Protein AF-A0A929IGV6-F1 (afdb_monomer_lite)

pLDDT: mean 91.97, std 7.65, range [51.19, 96.25]

Foldseek 3Di:
DPDQFALQPPFDDPPDSVVSSCVSCVVVVVVVDDPVNRVDGDDDDPQPDDPPDPVNPCSVVD

Sequence (62 aa):
MADKTGMRKGLTSYGDEGFSLFLRKAFIKAMGYSGDALDRPIVGIANTFSGYNPCHRTAPEV

Radius of gyration: 16.16 Å; chains: 1; bounding box: 34×25×40 Å

Secondary structure (DSSP, 8-state):
-PPP-GGGTT---SS-HHHHHHHHHHHHHHTT--HHHHHSPP--------TT-GGGTTTTT-

Structure (mmCIF, N/CA/C/O backbone):
data_AF-A0A929IGV6-F1
#
_entry.id   AF-A0A929IGV6-F1
#
loop_
_atom_site.group_PDB
_atom_site.id
_atom_site.type_symbol
_atom_site.label_atom_id
_atom_site.label_alt_id
_atom_site.label_comp_id
_atom_site.label_asym_id
_atom_site.label_entity_id
_atom_site.label_seq_id
_atom_site.pdbx_PDB_ins_code
_atom_site.Cartn_x
_atom_site.Cartn_y
_atom_site.Cartn_z
_atom_site.occupancy
_atom_site.B_iso_or_equiv
_atom_site.auth_seq_id
_atom_site.auth_comp_id
_atom_site.auth_asym_id
_atom_site.auth_atom_id
_atom_site.pdbx_PDB_model_num
ATOM 1 N N . MET A 1 1 ? -5.958 -7.808 24.365 1.00 51.19 1 MET A N 1
ATOM 2 C CA . MET A 1 1 ? -6.583 -6.997 23.298 1.00 51.19 1 MET A CA 1
ATOM 3 C C . MET A 1 1 ? -6.056 -7.522 21.978 1.00 51.19 1 MET A C 1
ATOM 5 O O . MET A 1 1 ? -4.852 -7.717 21.891 1.00 51.19 1 MET A O 1
ATOM 9 N N . ALA A 1 2 ? -6.917 -7.848 21.013 1.00 66.38 2 ALA A N 1
ATOM 10 C CA . ALA A 1 2 ? -6.439 -8.246 19.690 1.00 66.38 2 ALA A CA 1
ATOM 11 C C . ALA A 1 2 ? -5.673 -7.070 19.061 1.00 66.38 2 ALA A C 1
ATOM 13 O O . ALA A 1 2 ? -6.127 -5.929 19.163 1.00 66.38 2 ALA A O 1
ATOM 14 N N . ASP A 1 3 ? -4.508 -7.337 18.468 1.00 82.69 3 ASP A N 1
ATOM 15 C CA . ASP A 1 3 ? -3.727 -6.309 17.778 1.00 82.69 3 ASP A CA 1
ATOM 16 C C . ASP A 1 3 ? -4.541 -5.714 16.616 1.00 82.69 3 ASP A C 1
ATOM 18 O O . ASP A 1 3 ? -5.278 -6.425 15.925 1.00 82.69 3 ASP A O 1
ATOM 22 N N . LYS A 1 4 ? -4.445 -4.397 16.409 1.00 89.69 4 LYS A N 1
ATOM 23 C CA . LYS A 1 4 ? -5.175 -3.714 15.333 1.00 89.69 4 LYS A CA 1
ATOM 24 C C . LYS A 1 4 ? -4.486 -4.012 14.000 1.00 89.69 4 LYS A C 1
ATOM 26 O O . LYS A 1 4 ? -3.357 -3.584 13.774 1.00 89.69 4 LYS A O 1
ATOM 31 N N . THR A 1 5 ? -5.185 -4.682 13.085 1.00 91.88 5 THR A N 1
ATOM 32 C CA . THR A 1 5 ? -4.652 -5.084 11.772 1.00 91.88 5 THR A CA 1
ATOM 33 C C . THR A 1 5 ? -5.269 -4.298 10.609 1.00 91.88 5 THR A C 1
ATOM 35 O O . THR A 1 5 ? -6.271 -3.589 10.753 1.00 91.88 5 THR A O 1
ATOM 38 N N . GLY A 1 6 ? -4.637 -4.396 9.435 1.00 93.50 6 GLY A N 1
ATOM 39 C CA . GLY A 1 6 ? -5.129 -3.806 8.188 1.00 93.50 6 GLY A CA 1
ATOM 40 C C . GLY A 1 6 ? -5.379 -2.298 8.284 1.00 93.50 6 GLY A C 1
ATOM 41 O O . GLY A 1 6 ? -4.586 -1.559 8.869 1.00 93.50 6 GLY A O 1
ATOM 42 N N . MET A 1 7 ? -6.513 -1.840 7.744 1.00 94.06 7 MET A N 1
ATOM 43 C CA . MET A 1 7 ? -6.886 -0.416 7.721 1.00 94.06 7 MET A CA 1
ATOM 44 C C . MET A 1 7 ? -7.053 0.212 9.116 1.00 94.06 7 MET A C 1
ATOM 46 O O . MET A 1 7 ? -7.017 1.438 9.235 1.00 94.06 7 MET A O 1
ATOM 50 N N . ARG A 1 8 ? -7.214 -0.596 10.173 1.00 93.50 8 ARG A N 1
ATOM 51 C CA . ARG A 1 8 ? -7.395 -0.134 11.562 1.00 93.50 8 ARG A CA 1
ATOM 52 C C . ARG A 1 8 ? -6.069 0.147 12.276 1.00 93.50 8 ARG A C 1
ATOM 54 O O . ARG A 1 8 ? -6.075 0.745 13.350 1.00 93.50 8 ARG A O 1
ATOM 61 N N . LYS A 1 9 ? -4.935 -0.267 11.700 1.00 93.19 9 LYS A N 1
ATOM 62 C CA . LYS A 1 9 ? -3.603 -0.045 12.273 1.00 93.19 9 LYS A CA 1
ATOM 63 C C . LYS A 1 9 ? -3.160 1.409 12.079 1.00 93.19 9 LYS A C 1
ATOM 65 O O . LYS A 1 9 ? -3.261 1.942 10.975 1.00 93.19 9 LYS A O 1
ATOM 70 N N . GLY A 1 10 ? -2.658 2.049 13.138 1.00 92.88 10 GLY A N 1
ATOM 71 C CA . GLY A 1 10 ? -2.071 3.396 13.069 1.00 92.88 10 GLY A CA 1
ATOM 72 C C . GLY A 1 10 ? -3.007 4.446 12.465 1.00 92.88 10 GLY A C 1
ATOM 73 O O . GLY A 1 10 ? -2.634 5.128 11.512 1.00 92.88 10 GLY A O 1
ATOM 74 N N . LEU A 1 11 ? -4.260 4.509 12.926 1.00 94.31 11 LEU A N 1
ATOM 75 C CA . LEU A 1 11 ? -5.207 5.535 12.484 1.00 94.31 11 LEU A CA 1
ATOM 76 C C . LEU A 1 11 ? -4.710 6.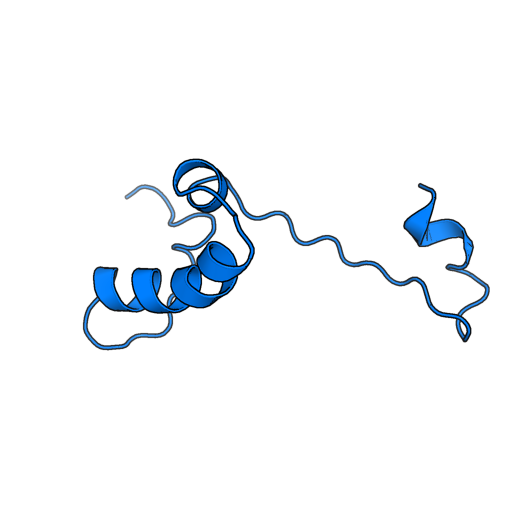926 12.891 1.00 94.31 11 LEU A C 1
ATOM 78 O O . LEU A 1 11 ? -4.260 7.123 14.019 1.00 94.31 11 LEU A O 1
ATOM 82 N N . THR A 1 12 ? -4.821 7.888 11.977 1.00 94.88 12 THR A N 1
ATOM 83 C CA . THR A 1 12 ? -4.684 9.306 12.323 1.00 94.88 12 THR A CA 1
ATOM 84 C C . THR A 1 12 ? -5.791 9.660 13.310 1.00 94.88 12 THR A C 1
ATOM 86 O O . THR A 1 12 ? -6.946 9.332 13.053 1.00 94.88 12 THR A O 1
ATOM 89 N N . SER A 1 13 ? -5.456 10.294 14.435 1.00 93.62 13 SER A N 1
ATOM 90 C CA . SER A 1 13 ? -6.456 10.648 15.444 1.00 93.62 13 SER A CA 1
ATOM 91 C C . SER A 1 13 ? -7.242 11.883 15.016 1.00 93.62 13 SER A C 1
ATOM 93 O O . SER A 1 13 ? -6.707 12.989 15.004 1.00 93.62 13 SER A O 1
ATOM 95 N N . TYR A 1 14 ? -8.522 11.688 14.704 1.00 94.75 14 TYR A N 1
ATOM 96 C CA . TYR A 1 14 ? -9.499 12.766 14.521 1.00 94.75 14 TYR A CA 1
ATOM 97 C C . TYR A 1 14 ? -10.473 12.878 15.708 1.00 94.75 14 TYR A C 1
ATOM 99 O O . TYR A 1 14 ? -11.554 13.439 15.571 1.00 94.75 14 TYR A O 1
ATOM 107 N N . GLY A 1 15 ? -10.124 12.305 16.865 1.00 94.19 15 GLY A N 1
ATOM 108 C CA . GLY A 1 15 ? -10.970 12.279 18.068 1.00 94.19 15 GLY A CA 1
ATOM 109 C C . GLY A 1 15 ? -11.971 11.118 18.133 1.00 94.19 15 GLY A C 1
ATOM 110 O O . GLY A 1 15 ? -12.349 10.726 19.231 1.00 94.19 15 GLY A O 1
ATOM 111 N N . ASP A 1 16 ? -12.330 10.515 16.994 1.00 95.44 16 ASP A N 1
ATOM 112 C CA . ASP A 1 16 ? -13.141 9.292 16.921 1.00 95.44 16 ASP A CA 1
ATOM 113 C C . ASP A 1 16 ? -12.499 8.251 15.988 1.00 95.44 16 ASP A C 1
ATOM 115 O O . ASP A 1 16 ? -12.144 8.542 14.840 1.00 95.44 16 ASP A O 1
ATOM 119 N N . GLU A 1 17 ? -12.337 7.016 16.469 1.00 94.00 17 GLU A N 1
ATOM 120 C CA . GLU A 1 17 ? -11.706 5.942 15.691 1.00 94.00 17 GLU A CA 1
ATOM 121 C C . GLU A 1 17 ? -12.568 5.502 14.501 1.00 94.00 17 GLU A C 1
ATOM 123 O O . GLU A 1 17 ? -12.028 5.173 13.440 1.00 94.00 17 GLU A O 1
ATOM 128 N N . GLY A 1 18 ? -13.896 5.518 14.655 1.00 94.12 18 GLY A N 1
ATOM 129 C CA . GLY A 1 18 ? -14.839 5.170 13.592 1.00 94.12 18 GLY A CA 1
ATOM 130 C C . GLY A 1 18 ? -14.756 6.148 12.424 1.00 94.12 18 GLY A C 1
ATOM 131 O O . GLY A 1 18 ? -14.602 5.737 11.273 1.00 94.12 18 GLY A O 1
ATOM 132 N N . PHE A 1 19 ? -14.759 7.442 12.727 1.00 95.81 19 PHE A N 1
ATOM 133 C CA . PHE A 1 19 ? -14.586 8.524 11.770 1.00 95.81 19 PHE A CA 1
ATOM 134 C C . PHE A 1 19 ? -13.212 8.472 11.096 1.00 95.81 19 PHE A C 1
ATOM 136 O O . PHE A 1 19 ? -13.103 8.599 9.875 1.00 95.81 19 PHE A O 1
ATOM 143 N N . SER A 1 20 ? -12.163 8.183 11.867 1.00 96.25 20 SER A N 1
ATOM 144 C CA . SER A 1 20 ? -10.801 8.040 11.345 1.00 96.25 20 SER A CA 1
ATOM 145 C C . SER A 1 20 ? -10.694 6.880 10.347 1.00 96.25 20 SER A C 1
ATOM 147 O O . SER A 1 20 ? -10.070 7.005 9.289 1.00 96.25 20 SER A O 1
ATOM 149 N N . LEU A 1 21 ? -11.349 5.752 10.643 1.00 95.00 21 LEU A N 1
ATOM 150 C CA . LEU A 1 21 ? -11.428 4.612 9.733 1.00 95.00 21 LEU A CA 1
ATOM 151 C C . LEU A 1 21 ? -12.290 4.914 8.500 1.00 95.00 21 LEU A C 1
ATOM 153 O O . LEU A 1 21 ? -11.938 4.495 7.396 1.00 95.00 21 LEU A O 1
ATOM 157 N N . PHE A 1 22 ? -13.399 5.636 8.674 1.00 94.06 22 PHE A N 1
ATOM 158 C CA . PHE A 1 22 ? -14.265 6.067 7.578 1.00 94.06 22 PHE A CA 1
ATOM 159 C C . PHE A 1 22 ? -13.489 6.910 6.560 1.00 94.06 22 PHE A C 1
ATOM 161 O O . PHE A 1 22 ? -13.476 6.561 5.379 1.00 94.06 22 PHE A O 1
ATOM 168 N N . LEU A 1 23 ? -12.774 7.947 7.015 1.00 95.00 23 LEU A N 1
ATOM 169 C CA . LEU A 1 23 ? -11.970 8.808 6.142 1.00 95.00 23 LEU A CA 1
ATOM 170 C C . LEU A 1 23 ? -10.895 8.018 5.387 1.00 95.00 23 LEU A C 1
ATOM 172 O O . LEU A 1 23 ? -10.736 8.190 4.180 1.00 95.00 23 LEU A O 1
ATOM 176 N N . ARG A 1 24 ? -10.206 7.093 6.066 1.00 94.38 24 ARG A N 1
ATOM 177 C CA . ARG A 1 24 ? -9.202 6.224 5.435 1.00 94.38 24 ARG A CA 1
ATOM 178 C C . ARG A 1 24 ? -9.793 5.329 4.340 1.00 94.38 24 ARG A C 1
ATOM 180 O O . ARG A 1 24 ? -9.127 5.076 3.340 1.00 94.38 24 ARG A O 1
ATOM 187 N N . LYS A 1 25 ? -11.026 4.841 4.514 1.00 94.69 25 LYS A N 1
ATOM 188 C CA . LYS A 1 25 ? -11.698 3.965 3.540 1.00 94.69 25 LYS A CA 1
ATOM 189 C C . LYS A 1 25 ? -12.384 4.730 2.401 1.00 94.69 25 LYS A C 1
ATOM 191 O O . LYS A 1 25 ? -12.584 4.135 1.345 1.00 94.69 25 LYS A O 1
ATOM 196 N N . ALA A 1 26 ? -12.742 6.003 2.586 1.00 93.00 26 ALA A N 1
ATOM 197 C CA . ALA A 1 26 ? -13.623 6.750 1.681 1.00 93.00 26 ALA A CA 1
ATOM 198 C C . ALA A 1 26 ? -13.148 6.753 0.215 1.00 93.00 26 ALA A C 1
ATOM 200 O O . ALA A 1 26 ? -13.886 6.318 -0.670 1.00 93.00 26 ALA A O 1
ATOM 201 N N . PHE A 1 27 ? -11.900 7.159 -0.041 1.00 90.06 27 PHE A N 1
ATOM 202 C CA . PHE A 1 27 ? -11.358 7.220 -1.406 1.00 90.06 27 PHE A CA 1
ATOM 203 C C . PHE A 1 27 ? -11.190 5.838 -2.043 1.00 90.06 27 PHE A C 1
ATOM 205 O O . PHE A 1 27 ? -11.448 5.667 -3.230 1.00 90.06 27 PHE A O 1
ATOM 212 N N . ILE A 1 28 ? -10.819 4.828 -1.255 1.00 92.19 28 ILE A N 1
ATOM 213 C CA . ILE A 1 28 ? -10.635 3.465 -1.766 1.00 92.19 28 ILE A CA 1
ATOM 214 C C . ILE A 1 28 ? -11.989 2.839 -2.114 1.00 92.19 28 ILE A C 1
ATOM 216 O O . ILE A 1 28 ? -12.121 2.191 -3.148 1.00 92.19 28 ILE A O 1
ATOM 220 N N . LYS A 1 29 ? -13.032 3.096 -1.320 1.00 93.38 29 LYS A N 1
ATOM 221 C CA . LYS A 1 29 ? -14.403 2.697 -1.667 1.00 93.38 29 LYS A CA 1
ATOM 222 C C . LYS A 1 29 ? -14.874 3.320 -2.981 1.00 93.38 29 LYS A C 1
ATOM 224 O O . LYS A 1 29 ? -15.529 2.635 -3.758 1.00 93.38 29 LYS A O 1
ATOM 229 N N . ALA A 1 30 ? -14.519 4.579 -3.248 1.00 92.50 30 ALA A N 1
ATOM 230 C CA . ALA A 1 30 ? -14.862 5.247 -4.505 1.00 92.50 30 ALA A CA 1
ATOM 231 C C . ALA A 1 30 ? -14.221 4.580 -5.740 1.00 92.50 30 ALA A C 1
ATOM 233 O O . ALA A 1 30 ? -14.765 4.689 -6.832 1.00 92.50 30 ALA A O 1
ATOM 234 N N . MET A 1 31 ? -13.123 3.830 -5.568 1.00 95.00 31 MET A N 1
ATOM 235 C CA . MET A 1 31 ? -12.514 3.005 -6.624 1.00 95.00 31 MET A CA 1
ATOM 236 C C . MET A 1 31 ? -13.231 1.657 -6.853 1.00 95.00 31 MET A C 1
ATOM 238 O O . MET A 1 31 ? -12.811 0.889 -7.712 1.00 95.00 31 MET A O 1
ATOM 242 N N . GLY A 1 32 ? -14.293 1.344 -6.098 1.00 95.25 32 GLY A N 1
ATOM 243 C CA . GLY A 1 32 ? -15.105 0.132 -6.279 1.00 95.25 32 GLY A CA 1
ATOM 244 C C . GLY A 1 32 ? -14.786 -1.034 -5.334 1.00 95.25 32 GLY A C 1
ATOM 245 O O . GLY A 1 32 ? -15.346 -2.117 -5.495 1.00 95.25 32 GLY A O 1
ATOM 246 N N . TYR A 1 33 ? -13.927 -0.847 -4.327 1.00 95.19 33 TYR A N 1
ATOM 247 C CA . TYR A 1 33 ? -13.635 -1.899 -3.344 1.00 95.19 33 TYR A CA 1
ATOM 248 C C . TYR A 1 33 ? -14.791 -2.106 -2.354 1.00 95.19 33 TYR A C 1
ATOM 250 O O . TYR A 1 33 ? -15.337 -1.153 -1.788 1.00 95.19 33 TYR A O 1
ATOM 258 N N . SER A 1 34 ? -15.143 -3.370 -2.099 1.00 95.44 34 SER A N 1
ATOM 259 C CA . SER A 1 34 ? -16.202 -3.737 -1.154 1.00 95.44 34 SER 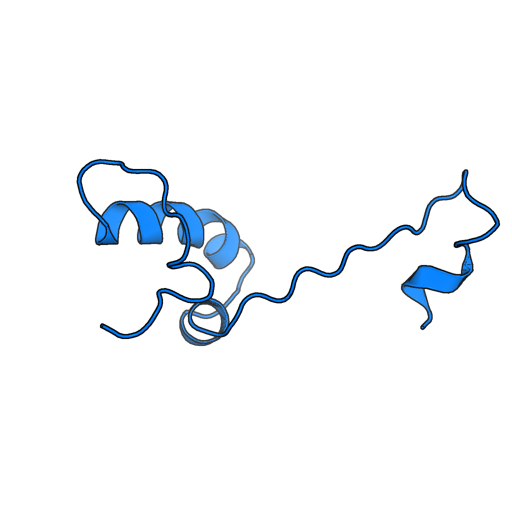A CA 1
ATOM 260 C C . SER A 1 34 ? -15.790 -3.497 0.304 1.00 95.44 34 SER A C 1
ATOM 262 O O . SER A 1 34 ? -14.609 -3.403 0.636 1.00 95.44 34 SER A O 1
ATOM 264 N N . GLY A 1 35 ? -16.776 -3.413 1.205 1.00 91.88 35 GLY A N 1
ATOM 265 C CA . GLY A 1 35 ? -16.507 -3.316 2.647 1.00 91.88 35 GLY A CA 1
ATOM 266 C C . GLY A 1 35 ? -15.675 -4.495 3.158 1.00 91.88 35 GLY A C 1
ATOM 267 O O . GLY A 1 35 ? -14.663 -4.270 3.816 1.00 91.88 35 GLY A O 1
ATOM 268 N N . ASP A 1 36 ? -16.058 -5.708 2.750 1.00 94.19 36 ASP A N 1
ATOM 269 C CA . ASP A 1 36 ? -15.348 -6.956 3.044 1.00 94.19 36 ASP A CA 1
ATOM 270 C C . ASP A 1 36 ? -13.879 -6.910 2.591 1.00 94.19 36 ASP A C 1
ATOM 272 O O . ASP A 1 36 ? -12.976 -7.164 3.387 1.00 94.19 36 ASP A O 1
ATOM 276 N N . ALA A 1 37 ? -13.610 -6.461 1.358 1.00 94.19 37 ALA A N 1
ATOM 277 C CA . ALA A 1 37 ? -12.244 -6.329 0.854 1.00 94.19 37 ALA A CA 1
ATOM 278 C C . ALA A 1 37 ? -11.380 -5.398 1.725 1.00 94.19 37 ALA A C 1
ATOM 280 O O . ALA A 1 37 ? -10.198 -5.663 1.927 1.00 94.19 37 ALA A O 1
ATOM 281 N N . LEU A 1 38 ? -11.971 -4.331 2.274 1.00 93.75 38 LEU A N 1
ATOM 282 C CA . LEU A 1 38 ? -11.278 -3.338 3.103 1.00 93.75 38 LEU A CA 1
ATOM 283 C C . LEU A 1 38 ? -11.141 -3.729 4.580 1.00 93.75 38 LEU A C 1
ATOM 285 O O . LEU A 1 38 ? -10.483 -3.006 5.332 1.00 93.75 38 LEU A O 1
ATOM 289 N N . ASP A 1 39 ? -11.786 -4.811 5.015 1.00 92.75 39 ASP A N 1
ATOM 290 C CA . ASP A 1 39 ? -11.621 -5.379 6.357 1.00 92.75 39 ASP A CA 1
ATOM 291 C C . ASP A 1 39 ? -10.567 -6.500 6.401 1.00 92.75 39 ASP A C 1
ATOM 293 O O . ASP A 1 39 ? -10.118 -6.884 7.482 1.00 92.75 39 ASP A O 1
ATOM 297 N N . ARG A 1 40 ? -10.100 -6.972 5.238 1.00 92.94 40 ARG A N 1
ATOM 298 C CA . ARG A 1 40 ? -8.994 -7.932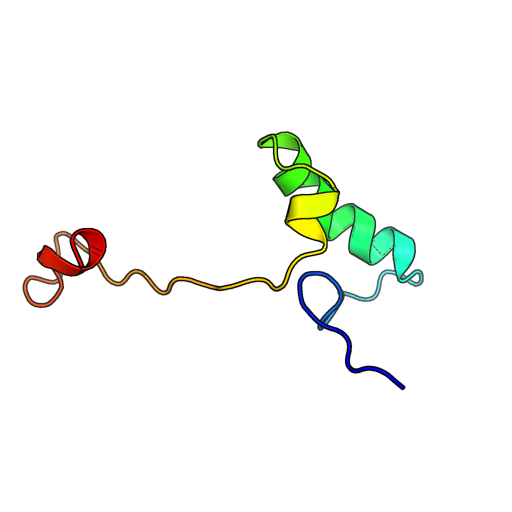 5.123 1.00 92.94 40 ARG A CA 1
ATOM 299 C C . ARG A 1 40 ? -7.638 -7.293 5.479 1.00 92.94 40 ARG A C 1
ATOM 301 O O . ARG A 1 40 ? -7.488 -6.066 5.437 1.00 92.94 40 ARG A O 1
ATOM 308 N N . PRO A 1 41 ? -6.613 -8.105 5.810 1.00 93.56 41 PRO A N 1
ATOM 309 C CA . PRO A 1 41 ? -5.245 -7.619 5.952 1.00 93.56 41 PRO A CA 1
ATOM 310 C C . PRO A 1 41 ? -4.773 -6.870 4.703 1.00 93.56 41 PRO A C 1
ATOM 312 O O . PRO A 1 41 ? -5.029 -7.295 3.577 1.00 93.56 41 PRO A O 1
ATOM 315 N N . ILE A 1 42 ? -4.052 -5.769 4.911 1.00 92.31 42 ILE A N 1
ATOM 316 C CA . ILE A 1 42 ? -3.487 -4.970 3.822 1.00 92.31 42 ILE A CA 1
ATOM 317 C C . ILE A 1 42 ? -2.084 -5.480 3.513 1.00 92.31 42 ILE A C 1
ATOM 319 O O . ILE A 1 42 ? -1.217 -5.479 4.387 1.00 92.31 42 ILE A O 1
ATOM 323 N N . VAL A 1 43 ? -1.875 -5.897 2.266 1.00 93.69 43 VAL A N 1
ATOM 324 C CA . VAL A 1 43 ? -0.578 -6.331 1.739 1.00 93.69 43 VAL A CA 1
ATOM 325 C C . VAL A 1 43 ? -0.054 -5.236 0.818 1.00 93.69 43 VAL A C 1
ATOM 327 O O . VAL A 1 43 ? -0.644 -4.961 -0.224 1.00 93.69 43 VAL A O 1
ATOM 330 N N . GLY A 1 44 ? 1.036 -4.583 1.220 1.00 93.44 44 GLY A N 1
ATOM 331 C CA . GLY A 1 44 ? 1.726 -3.612 0.377 1.00 93.44 44 GLY A CA 1
ATOM 332 C C . GLY A 1 44 ? 2.669 -4.323 -0.588 1.00 93.44 44 GLY A C 1
ATOM 333 O O . GLY A 1 44 ? 3.571 -5.029 -0.146 1.00 93.44 44 GLY A O 1
ATOM 334 N N . ILE A 1 45 ? 2.478 -4.122 -1.891 1.00 93.94 45 ILE A N 1
ATOM 335 C CA . ILE A 1 45 ? 3.397 -4.618 -2.921 1.00 93.94 45 ILE A CA 1
ATOM 336 C C . ILE A 1 45 ? 4.371 -3.490 -3.251 1.00 93.94 45 ILE A C 1
ATOM 338 O O . ILE A 1 45 ? 4.010 -2.514 -3.908 1.00 93.94 45 ILE A O 1
ATOM 342 N N . ALA A 1 46 ? 5.607 -3.610 -2.771 1.00 93.38 46 ALA A N 1
ATOM 343 C CA . ALA A 1 46 ? 6.678 -2.679 -3.101 1.00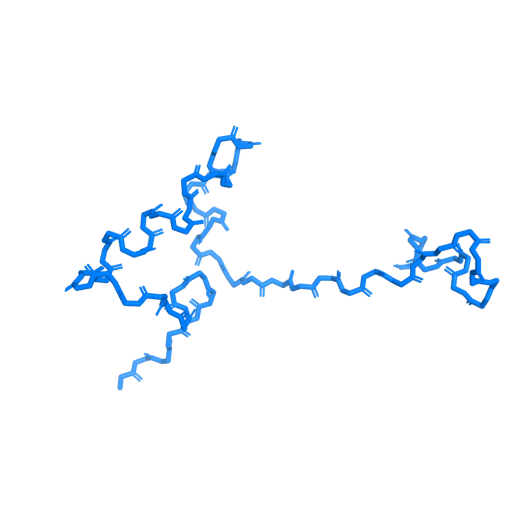 93.38 46 ALA A CA 1
ATOM 344 C C . ALA A 1 46 ? 7.203 -2.973 -4.517 1.00 93.38 46 ALA A C 1
ATOM 346 O O . ALA A 1 46 ? 8.214 -3.651 -4.684 1.00 93.38 46 ALA A O 1
ATOM 347 N N . ASN A 1 47 ? 6.491 -2.496 -5.541 1.00 93.56 47 ASN A N 1
ATOM 348 C CA . ASN A 1 47 ? 6.919 -2.649 -6.929 1.00 93.56 47 ASN A CA 1
ATOM 349 C C . ASN A 1 47 ? 8.041 -1.652 -7.251 1.00 93.56 47 ASN A C 1
ATOM 351 O O . ASN A 1 47 ? 7.845 -0.438 -7.206 1.00 93.56 47 ASN A O 1
ATOM 355 N N . THR A 1 48 ? 9.217 -2.179 -7.578 1.00 94.69 48 THR A N 1
ATOM 356 C CA . THR A 1 48 ? 10.428 -1.407 -7.873 1.00 94.69 48 THR A CA 1
ATOM 357 C C . THR A 1 48 ? 10.722 -1.293 -9.373 1.00 94.69 48 THR A C 1
ATOM 359 O O . THR A 1 48 ? 11.805 -0.827 -9.744 1.00 94.69 48 THR A O 1
ATOM 362 N N . PHE A 1 49 ? 9.783 -1.708 -10.234 1.00 95.69 49 PHE A N 1
ATOM 363 C CA . PHE A 1 49 ? 9.857 -1.529 -11.681 1.00 95.69 49 PHE A CA 1
ATOM 364 C C . PHE A 1 49 ? 10.053 -0.056 -12.048 1.00 95.69 49 PHE A C 1
ATOM 366 O O . PHE A 1 49 ? 9.357 0.831 -11.554 1.00 95.69 49 PHE A O 1
ATOM 373 N N . SER A 1 50 ? 10.990 0.204 -12.955 1.00 94.81 50 SER A N 1
ATOM 374 C CA . SER A 1 50 ? 11.230 1.532 -13.511 1.00 94.81 50 SER A CA 1
ATOM 375 C C . SER A 1 50 ? 11.967 1.415 -14.839 1.00 94.81 50 SER A C 1
ATOM 377 O O . SER A 1 50 ? 12.883 0.604 -14.969 1.00 94.81 50 SER A O 1
ATOM 379 N N . GLY A 1 51 ? 11.640 2.286 -15.800 1.00 94.69 51 GLY A N 1
ATOM 380 C CA . GLY A 1 51 ? 12.390 2.405 -17.057 1.00 94.69 51 GLY A CA 1
ATOM 381 C C . GLY A 1 51 ? 13.847 2.852 -16.869 1.00 94.69 51 GLY A C 1
ATOM 382 O O . GLY A 1 51 ? 14.663 2.673 -17.767 1.00 94.69 51 GLY A O 1
ATOM 383 N N . TYR A 1 52 ? 14.188 3.385 -15.691 1.00 96.19 52 TYR A N 1
ATOM 384 C CA . TYR A 1 52 ? 15.544 3.801 -15.326 1.00 96.19 52 TYR A CA 1
ATOM 385 C C . TYR A 1 52 ? 16.303 2.762 -14.486 1.00 96.19 52 TYR A C 1
ATOM 387 O O . TYR A 1 52 ? 17.463 2.995 -14.156 1.00 96.19 52 TYR A O 1
ATOM 395 N N . ASN A 1 53 ? 15.683 1.629 -14.126 1.00 95.00 53 ASN A N 1
ATOM 396 C CA . ASN A 1 53 ? 16.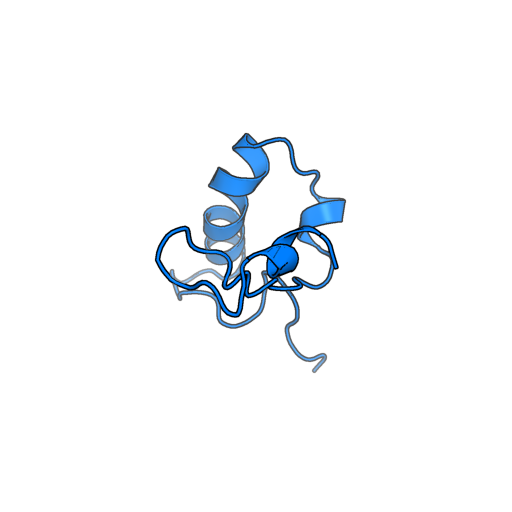333 0.561 -13.364 1.00 95.00 53 ASN A CA 1
ATOM 397 C C . ASN A 1 53 ? 16.316 -0.769 -14.143 1.00 95.00 53 ASN A C 1
ATOM 399 O O . ASN A 1 53 ? 15.395 -1.574 -13.972 1.00 95.00 53 ASN A O 1
ATOM 403 N N . PRO A 1 54 ? 17.349 -1.034 -14.966 1.00 94.25 54 PRO A N 1
ATOM 404 C CA . PRO A 1 54 ? 17.435 -2.255 -15.765 1.00 94.25 54 PRO A CA 1
ATOM 405 C C . PRO A 1 54 ? 17.379 -3.545 -14.938 1.00 94.25 54 PRO A C 1
ATOM 407 O O . PRO A 1 54 ? 16.821 -4.538 -15.402 1.00 94.25 54 PRO A O 1
ATOM 410 N N . CYS A 1 55 ? 17.906 -3.534 -13.708 1.00 95.50 55 CYS A N 1
ATOM 411 C CA . CYS A 1 55 ? 17.921 -4.706 -12.832 1.00 95.50 55 CYS A CA 1
ATOM 412 C C . CYS A 1 55 ? 16.510 -5.156 -12.429 1.00 95.50 55 CYS A C 1
ATOM 414 O O . CYS A 1 55 ? 16.309 -6.324 -12.119 1.00 95.50 55 CYS A O 1
ATOM 416 N N . HIS A 1 56 ? 15.531 -4.246 -12.430 1.00 96.19 56 HIS A N 1
ATOM 417 C CA . HIS A 1 56 ? 14.153 -4.521 -12.011 1.00 96.19 56 HIS A CA 1
ATOM 418 C C . HIS A 1 56 ? 13.172 -4.554 -13.187 1.00 96.19 56 HIS A C 1
ATOM 420 O O . HIS A 1 56 ? 11.961 -4.453 -12.992 1.00 96.19 56 HIS A O 1
ATOM 426 N N . ARG A 1 57 ? 13.672 -4.706 -14.420 1.00 93.44 57 ARG A N 1
ATOM 427 C CA . ARG A 1 57 ? 12.841 -4.718 -15.632 1.00 93.44 57 ARG A CA 1
ATOM 428 C C . ARG A 1 57 ? 11.713 -5.754 -15.572 1.00 93.44 57 ARG A C 1
ATOM 430 O O . ARG A 1 57 ? 10.621 -5.461 -16.037 1.00 93.44 57 ARG A O 1
ATOM 437 N N . THR A 1 58 ? 11.968 -6.929 -14.998 1.00 93.94 58 THR A N 1
ATOM 438 C CA . THR A 1 58 ? 10.997 -8.033 -14.899 1.00 93.94 58 THR A CA 1
ATOM 439 C C . THR A 1 58 ? 10.248 -8.065 -13.567 1.00 93.94 58 THR A C 1
ATOM 4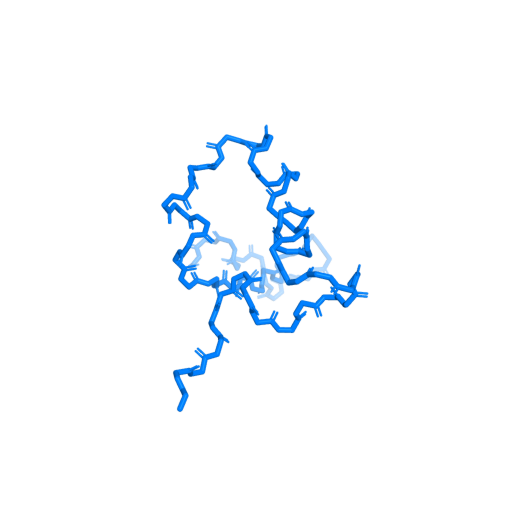41 O O . THR A 1 58 ? 9.438 -8.957 -13.368 1.00 93.94 58 THR A O 1
ATOM 444 N N . ALA A 1 59 ? 10.452 -7.093 -12.667 1.00 93.25 59 ALA A N 1
ATOM 445 C CA . ALA A 1 59 ? 9.742 -7.026 -11.385 1.00 93.25 59 ALA A CA 1
ATOM 446 C C . ALA A 1 59 ? 8.197 -7.080 -11.472 1.00 93.25 59 ALA A C 1
ATOM 448 O O . ALA A 1 59 ? 7.605 -7.608 -10.537 1.00 93.25 59 ALA A O 1
ATOM 449 N N . PRO A 1 60 ? 7.516 -6.576 -12.527 1.00 90.50 60 PRO A N 1
ATOM 450 C CA . PRO A 1 60 ? 6.064 -6.714 -12.630 1.00 90.50 60 PRO A CA 1
ATOM 451 C C . PRO A 1 60 ? 5.610 -8.060 -13.227 1.00 90.50 60 PRO A C 1
ATOM 453 O O . PRO A 1 60 ? 4.409 -8.302 -13.287 1.00 90.50 60 PRO A O 1
ATOM 456 N N . GLU A 1 61 ? 6.534 -8.903 -13.702 1.00 86.75 61 GLU A N 1
ATOM 457 C CA . GLU A 1 61 ? 6.249 -10.195 -14.351 1.00 86.75 61 GLU A CA 1
ATOM 458 C C . GLU A 1 61 ? 6.373 -11.396 -13.394 1.00 86.75 61 GLU A C 1
ATOM 460 O O . GLU A 1 61 ? 5.910 -12.485 -13.735 1.00 86.75 61 GLU A O 1
ATOM 465 N N . VAL A 1 62 ? 7.005 -11.210 -12.226 1.00 62.38 62 VAL A N 1
ATOM 466 C CA . VAL A 1 62 ? 7.246 -12.243 -11.196 1.00 62.38 62 VAL A CA 1
ATOM 467 C C . VAL A 1 62 ? 6.303 -12.146 -10.007 1.00 62.38 62 VAL A C 1
ATOM 469 O O . VAL A 1 62 ? 5.928 -11.017 -9.622 1.00 62.38 62 VAL A O 1
#